Protein AF-A0A941MY83-F1 (afdb_monomer)

Mean predicted aligned error: 9.22 Å

Radius of gyration: 13.25 Å; Cα contacts (8 Å, |Δi|>4): 101; chains: 1; bounding box: 25×42×41 Å

Solvent-accessible surface area (backbone atoms only — not comparable to full-atom values): 4553 Å² total; per-residue (Å²): 138,85,83,80,85,77,79,71,46,75,45,33,28,74,39,35,46,68,56,51,51,61,71,43,62,91,56,89,49,46,70,77,45,77,44,67,70,53,96,51,19,17,36,37,35,25,64,40,57,74,70,37,37,53,52,52,50,57,73,50,68,75,43,56,45,77,75,69,74,93,77,86,80,137

Structure (mmCIF, N/CA/C/O backbone):
data_AF-A0A941MY83-F1
#
_entry.id   AF-A0A941MY83-F1
#
loop_
_atom_site.group_PDB
_atom_site.id
_atom_site.type_symbol
_atom_site.label_atom_id
_atom_site.label_alt_id
_atom_site.label_comp_id
_atom_site.label_asym_id
_atom_site.label_entity_id
_atom_site.label_seq_id
_atom_site.pdbx_PDB_ins_code
_atom_site.Cartn_x
_atom_site.Cartn_y
_atom_site.Cartn_z
_atom_site.occupancy
_atom_site.B_iso_or_equiv
_atom_site.auth_seq_id
_atom_site.auth_comp_id
_atom_site.auth_asym_id
_atom_site.auth_atom_id
_atom_site.pdbx_PDB_model_num
ATOM 1 N N . MET A 1 1 ? 15.069 1.623 -29.789 1.00 41.72 1 MET A N 1
ATOM 2 C CA . MET A 1 1 ? 14.058 1.380 -28.736 1.00 41.72 1 MET A CA 1
ATOM 3 C C . MET A 1 1 ? 14.730 1.569 -27.388 1.00 41.72 1 MET A C 1
ATOM 5 O O . MET A 1 1 ? 15.465 0.696 -26.951 1.00 41.72 1 MET A O 1
ATOM 9 N N . SER A 1 2 ? 14.565 2.741 -26.780 1.00 39.12 2 SER A N 1
ATOM 10 C CA . SER A 1 2 ? 15.231 3.089 -25.522 1.00 39.12 2 SER A CA 1
ATOM 11 C C . SER A 1 2 ? 14.325 2.697 -24.353 1.00 39.12 2 SER A C 1
ATOM 13 O O . SER A 1 2 ? 13.317 3.356 -24.109 1.00 39.12 2 SER A O 1
ATOM 15 N N . PHE A 1 3 ? 14.646 1.603 -23.659 1.00 41.66 3 PHE A N 1
ATOM 16 C CA . PHE A 1 3 ? 13.973 1.211 -22.419 1.00 41.66 3 PHE A CA 1
ATOM 17 C C . PHE A 1 3 ? 14.386 2.189 -21.309 1.00 41.66 3 PHE A C 1
ATOM 19 O O . PHE A 1 3 ? 15.514 2.136 -20.823 1.00 41.66 3 PHE A O 1
ATOM 26 N N . ARG A 1 4 ? 13.499 3.126 -20.941 1.00 44.91 4 ARG A N 1
ATOM 27 C CA . ARG A 1 4 ? 13.736 4.032 -19.807 1.00 44.91 4 ARG A CA 1
ATOM 28 C C . ARG A 1 4 ? 13.664 3.263 -18.487 1.00 44.91 4 ARG A C 1
ATOM 30 O O . ARG A 1 4 ? 12.760 2.467 -18.246 1.00 44.91 4 ARG A O 1
ATOM 37 N N . MET A 1 5 ? 14.662 3.529 -17.660 1.00 43.78 5 MET A N 1
ATOM 38 C CA . MET A 1 5 ? 14.998 2.863 -16.411 1.00 43.78 5 MET A CA 1
ATOM 39 C C . MET A 1 5 ? 14.129 3.413 -15.256 1.00 43.78 5 MET A C 1
ATOM 41 O O . MET A 1 5 ? 14.261 4.566 -14.870 1.00 43.78 5 MET A O 1
ATOM 45 N N . THR A 1 6 ? 13.209 2.572 -14.773 1.00 48.00 6 THR A N 1
ATOM 46 C CA . THR A 1 6 ? 12.583 2.477 -13.430 1.00 48.00 6 THR A CA 1
ATOM 47 C C . THR A 1 6 ? 12.241 3.753 -12.635 1.00 48.00 6 THR A C 1
ATOM 49 O O . THR A 1 6 ? 12.977 4.136 -11.724 1.00 48.00 6 THR A O 1
ATOM 52 N N . GLU A 1 7 ? 11.038 4.300 -12.824 1.00 55.56 7 GLU A N 1
ATOM 53 C CA . GLU A 1 7 ? 10.395 5.107 -11.774 1.00 55.56 7 GLU A CA 1
ATOM 54 C C . GLU A 1 7 ? 9.946 4.180 -10.633 1.00 55.56 7 GLU A C 1
ATOM 56 O O . GLU A 1 7 ? 9.064 3.335 -10.794 1.00 55.56 7 GLU A O 1
ATOM 61 N N . SER A 1 8 ? 10.606 4.288 -9.479 1.00 62.12 8 SER A N 1
ATOM 62 C CA . SER A 1 8 ? 10.145 3.651 -8.242 1.00 62.12 8 SER A CA 1
ATOM 63 C C . SER A 1 8 ? 9.058 4.536 -7.638 1.00 62.12 8 SER A 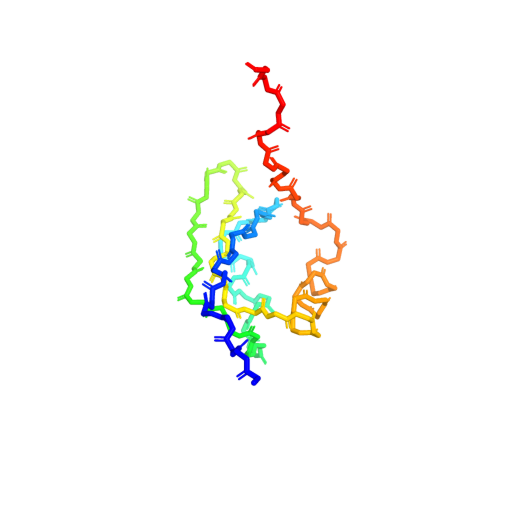C 1
ATOM 65 O O . SER A 1 8 ? 9.325 5.691 -7.319 1.00 62.12 8 SER A O 1
ATOM 67 N N . GLY A 1 9 ? 7.841 4.010 -7.515 1.00 73.31 9 GLY A N 1
ATOM 68 C CA . GLY A 1 9 ? 6.694 4.741 -6.984 1.00 73.31 9 GLY A CA 1
ATOM 69 C C . GLY A 1 9 ? 6.529 4.525 -5.483 1.00 73.31 9 GLY A C 1
ATOM 70 O O . GLY A 1 9 ? 6.727 3.416 -4.975 1.00 73.31 9 GLY A O 1
ATOM 71 N N . SER A 1 10 ? 6.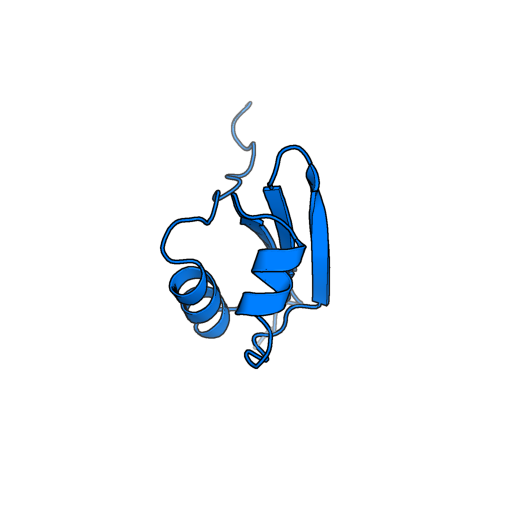137 5.586 -4.782 1.00 80.62 10 SER A N 1
ATOM 72 C CA . SER A 1 10 ? 5.714 5.531 -3.383 1.00 80.62 10 SER A CA 1
ATOM 73 C C . SER A 1 10 ? 4.202 5.699 -3.330 1.00 80.62 10 SER A C 1
ATOM 75 O O . SER A 1 10 ? 3.675 6.733 -3.736 1.00 80.62 10 SER A O 1
ATOM 77 N N . LEU A 1 11 ? 3.498 4.690 -2.828 1.00 81.69 11 LEU A N 1
ATOM 78 C CA . LEU A 1 11 ? 2.053 4.725 -2.655 1.00 81.69 11 LEU A CA 1
ATOM 79 C C . LEU A 1 11 ? 1.725 4.949 -1.181 1.00 81.69 11 LEU A C 1
ATOM 81 O O . LEU A 1 11 ? 2.087 4.124 -0.341 1.00 81.69 11 LEU A O 1
ATOM 85 N N . TYR A 1 12 ? 1.026 6.032 -0.862 1.00 83.81 12 TYR A N 1
ATOM 86 C CA . TYR A 1 12 ? 0.543 6.267 0.493 1.00 83.81 12 TYR A CA 1
ATOM 87 C C . TYR A 1 12 ? -0.836 5.646 0.646 1.00 83.81 12 TYR A C 1
ATOM 89 O O . TYR A 1 12 ? -1.683 5.728 -0.243 1.00 83.81 12 TYR A O 1
ATOM 97 N N . VAL A 1 13 ? -1.058 4.988 1.775 1.00 85.75 13 VAL A N 1
ATOM 98 C CA . VAL A 1 13 ? -2.346 4.392 2.105 1.00 85.75 13 VAL A CA 1
ATOM 99 C C . VAL A 1 13 ? -2.756 4.770 3.518 1.00 85.75 13 VAL A C 1
ATOM 101 O O . VAL A 1 13 ? -1.954 4.711 4.455 1.00 85.75 13 VAL A O 1
ATOM 104 N N . SER A 1 14 ? -4.036 5.096 3.678 1.00 87.62 14 SER A N 1
ATOM 105 C CA . SER A 1 14 ? -4.678 5.363 4.973 1.00 87.62 14 SER A CA 1
ATOM 106 C C . SER A 1 14 ? -5.006 4.065 5.716 1.00 87.62 14 SER A C 1
ATOM 108 O O . SER A 1 14 ? -6.120 3.866 6.191 1.00 87.62 14 SER A O 1
ATOM 110 N N . LEU A 1 15 ? -4.042 3.146 5.748 1.00 85.88 15 LEU A N 1
ATOM 111 C CA . LEU A 1 15 ? -4.115 1.859 6.426 1.00 85.88 15 LEU A CA 1
ATOM 112 C C . LEU A 1 15 ? -2.826 1.623 7.207 1.00 85.88 15 LEU A C 1
ATOM 114 O O . LEU A 1 15 ? -1.736 2.032 6.797 1.00 85.88 15 LEU A O 1
ATOM 118 N N . SER A 1 16 ? -2.936 0.896 8.315 1.00 87.88 16 SER A N 1
ATOM 119 C CA . SER A 1 16 ? -1.769 0.536 9.117 1.00 87.88 16 SER A CA 1
ATOM 120 C C . SER A 1 16 ? -0.854 -0.424 8.353 1.00 87.88 16 SER A C 1
ATOM 122 O O . SER A 1 16 ? -1.321 -1.322 7.650 1.00 87.88 16 SER A O 1
ATOM 124 N N . ALA A 1 17 ? 0.464 -0.315 8.551 1.00 85.69 17 ALA A N 1
ATOM 125 C CA . ALA A 1 17 ? 1.441 -1.175 7.873 1.00 85.69 17 ALA A CA 1
ATOM 126 C C . ALA A 1 17 ? 1.170 -2.682 8.081 1.00 85.69 17 ALA A C 1
ATOM 128 O O . ALA A 1 17 ? 1.410 -3.484 7.179 1.00 85.69 17 ALA A O 1
ATOM 129 N N . SER A 1 18 ? 0.626 -3.075 9.236 1.00 86.31 18 SER A N 1
ATOM 130 C CA . SER A 1 18 ? 0.213 -4.457 9.522 1.00 86.31 18 SER A CA 1
ATOM 131 C C . SER A 1 18 ? -0.963 -4.923 8.657 1.00 86.31 18 SER A C 1
ATOM 133 O O . SER A 1 18 ? -0.943 -6.042 8.146 1.00 86.31 18 SER A O 1
ATOM 135 N N . GLU A 1 19 ? -1.965 -4.067 8.448 1.00 86.62 19 GLU A N 1
ATOM 136 C CA . GLU A 1 19 ? -3.105 -4.343 7.563 1.00 86.62 19 GLU A CA 1
ATOM 137 C C . GLU A 1 19 ? -2.661 -4.438 6.110 1.00 86.62 19 GLU A C 1
ATOM 139 O O . GLU A 1 19 ? -3.021 -5.380 5.407 1.00 86.62 19 GLU A O 1
ATOM 144 N N . VAL A 1 20 ? -1.802 -3.512 5.691 1.00 86.00 20 VAL A N 1
ATOM 145 C CA . VAL A 1 20 ? -1.205 -3.494 4.356 1.00 86.00 20 VAL A CA 1
ATOM 146 C C . VAL A 1 20 ? -0.426 -4.778 4.091 1.00 86.00 20 VAL A C 1
ATOM 148 O O . VAL A 1 20 ? -0.648 -5.429 3.075 1.00 86.00 20 VAL A O 1
ATOM 151 N N . ARG A 1 21 ? 0.426 -5.210 5.029 1.00 84.56 21 ARG A N 1
ATOM 152 C CA . ARG A 1 21 ? 1.156 -6.486 4.935 1.00 84.56 21 ARG A CA 1
ATOM 153 C C . ARG A 1 21 ? 0.218 -7.684 4.878 1.00 84.56 21 ARG A C 1
ATOM 155 O O . ARG A 1 21 ? 0.459 -8.598 4.097 1.00 84.56 21 ARG A O 1
ATOM 162 N N . ARG A 1 22 ? -0.849 -7.690 5.682 1.00 86.88 22 ARG A N 1
ATOM 163 C CA . ARG A 1 22 ? -1.839 -8.775 5.691 1.00 86.88 22 ARG A CA 1
ATOM 164 C C . ARG A 1 22 ? -2.594 -8.860 4.366 1.00 86.88 22 ARG A C 1
ATOM 166 O O . ARG A 1 22 ? -2.823 -9.963 3.889 1.00 86.88 22 ARG A O 1
ATOM 173 N N . ARG A 1 23 ? -2.937 -7.716 3.771 1.00 83.06 23 ARG A N 1
ATOM 174 C CA . ARG A 1 23 ? -3.672 -7.616 2.502 1.00 83.06 23 ARG A CA 1
ATOM 175 C C . ARG A 1 23 ? -2.783 -7.874 1.287 1.00 83.06 23 ARG A C 1
ATOM 177 O O . ARG A 1 23 ? -3.250 -8.425 0.304 1.00 83.06 23 ARG A O 1
ATOM 184 N N . LEU A 1 24 ? -1.493 -7.543 1.375 1.00 81.94 24 LEU A N 1
ATOM 185 C CA . LEU A 1 24 ? -0.485 -7.891 0.367 1.00 81.94 24 LEU A CA 1
ATOM 186 C C . LEU A 1 24 ? 0.006 -9.336 0.472 1.00 81.94 24 LEU A C 1
ATOM 188 O O . LEU A 1 24 ? 0.653 -9.826 -0.453 1.00 81.94 24 LEU A O 1
ATOM 192 N N . LYS A 1 25 ? -0.279 -10.037 1.574 1.00 77.50 25 LYS A N 1
ATOM 193 C CA . LYS A 1 25 ? 0.104 -11.438 1.749 1.00 77.50 25 LYS A CA 1
ATOM 194 C C . LYS A 1 25 ? -0.601 -12.288 0.685 1.00 77.50 25 LYS A C 1
ATOM 196 O O . LYS A 1 25 ? -1.800 -12.516 0.771 1.00 77.50 25 LYS A O 1
ATOM 201 N N . GLY A 1 26 ? 0.159 -12.746 -0.310 1.00 76.31 26 GLY A N 1
ATOM 202 C CA . GLY A 1 26 ? -0.348 -13.501 -1.465 1.00 76.31 26 GLY A CA 1
ATOM 203 C C . GLY A 1 26 ? -0.374 -12.719 -2.784 1.00 76.31 26 GLY A C 1
ATOM 204 O O . GLY A 1 26 ? -0.603 -13.315 -3.831 1.00 76.31 26 GLY A O 1
ATOM 205 N N . HIS A 1 27 ? -0.069 -11.418 -2.767 1.00 70.50 27 HIS A N 1
ATOM 206 C CA . HIS A 1 27 ? -0.024 -10.570 -3.958 1.00 70.50 27 HIS A CA 1
ATOM 207 C C . HIS A 1 27 ? 1.413 -10.121 -4.260 1.00 70.50 27 HIS A C 1
ATOM 209 O O . HIS A 1 27 ? 1.932 -9.168 -3.683 1.00 70.50 27 HIS A O 1
ATOM 215 N N . GLY A 1 28 ? 2.067 -10.812 -5.196 1.00 66.75 28 GLY A N 1
ATOM 216 C CA . GLY A 1 28 ? 3.428 -10.518 -5.664 1.00 66.75 28 GLY A CA 1
ATOM 217 C C . GLY A 1 28 ? 3.497 -9.359 -6.662 1.00 66.75 28 GLY A C 1
ATOM 218 O O . GLY A 1 28 ? 4.022 -9.523 -7.755 1.00 66.75 28 GLY A O 1
ATOM 219 N N . LEU A 1 29 ? 2.953 -8.191 -6.316 1.00 71.25 29 LEU A N 1
ATOM 220 C CA . LEU A 1 29 ? 2.793 -7.056 -7.240 1.00 71.25 29 LEU A CA 1
ATOM 221 C C . LEU A 1 29 ? 4.052 -6.187 -7.413 1.00 71.25 29 LEU A C 1
ATOM 223 O O . LEU A 1 29 ? 3.954 -5.067 -7.898 1.00 71.25 29 LEU A O 1
ATOM 227 N N . GLY A 1 30 ? 5.236 -6.661 -7.016 1.00 73.38 30 GLY A N 1
ATOM 228 C CA . GLY A 1 30 ? 6.469 -5.862 -7.091 1.00 73.38 30 GLY A CA 1
ATOM 229 C C . GLY A 1 30 ? 6.591 -4.816 -5.978 1.00 73.38 30 GLY A C 1
ATOM 230 O O . GLY A 1 30 ? 7.126 -3.726 -6.186 1.00 73.38 30 GLY A O 1
ATOM 231 N N . VAL A 1 31 ? 6.078 -5.132 -4.787 1.00 80.44 31 VAL A N 1
ATOM 232 C CA . VAL A 1 31 ? 6.295 -4.326 -3.580 1.00 80.44 31 VAL A CA 1
ATOM 233 C C . VAL A 1 31 ? 7.703 -4.594 -3.052 1.00 80.44 31 VAL A C 1
ATOM 235 O O . VAL A 1 31 ? 8.053 -5.734 -2.756 1.00 80.44 31 VAL A O 1
ATOM 238 N N . ARG A 1 32 ? 8.512 -3.540 -2.925 1.00 83.06 32 ARG A N 1
ATOM 239 C CA . ARG A 1 32 ? 9.887 -3.610 -2.406 1.00 83.06 32 ARG A CA 1
ATOM 240 C C . ARG A 1 32 ? 9.926 -3.461 -0.895 1.00 83.06 32 ARG A C 1
ATOM 242 O O . ARG A 1 32 ? 10.684 -4.154 -0.223 1.00 83.06 32 ARG A O 1
ATOM 249 N N . ARG A 1 33 ? 9.149 -2.514 -0.368 1.00 83.31 33 ARG A N 1
ATOM 250 C CA . ARG A 1 33 ? 9.155 -2.177 1.056 1.00 83.31 33 ARG A CA 1
ATOM 251 C C . ARG A 1 33 ? 7.823 -1.569 1.470 1.00 83.31 33 ARG A C 1
ATOM 253 O O . ARG A 1 33 ? 7.195 -0.858 0.696 1.00 83.31 33 ARG A O 1
ATOM 260 N N . ILE A 1 34 ? 7.424 -1.838 2.709 1.00 86.25 34 ILE A N 1
ATOM 261 C CA . ILE A 1 34 ? 6.276 -1.206 3.358 1.00 86.25 34 ILE A CA 1
ATOM 262 C C . ILE A 1 34 ? 6.778 -0.569 4.651 1.00 86.25 34 ILE A C 1
ATOM 264 O O . ILE A 1 34 ? 7.305 -1.281 5.514 1.00 86.25 34 ILE A O 1
ATOM 268 N N . GLU A 1 35 ? 6.589 0.738 4.784 1.00 87.56 35 GLU A N 1
ATOM 269 C CA . GLU A 1 35 ? 6.924 1.525 5.972 1.00 87.56 35 GLU A CA 1
ATOM 270 C C . GLU A 1 35 ? 5.662 2.130 6.589 1.00 87.56 35 GLU A C 1
ATOM 272 O O . GLU A 1 35 ? 4.675 2.380 5.904 1.00 87.56 35 GLU A O 1
ATOM 277 N N . ALA A 1 36 ? 5.660 2.331 7.906 1.00 87.81 36 ALA A N 1
ATOM 278 C CA . ALA A 1 36 ? 4.563 3.007 8.589 1.00 87.81 36 ALA A CA 1
ATOM 279 C C . ALA A 1 36 ? 4.821 4.520 8.578 1.00 87.81 36 ALA A C 1
ATOM 281 O O . ALA A 1 36 ? 5.851 4.964 9.073 1.00 87.81 36 ALA A O 1
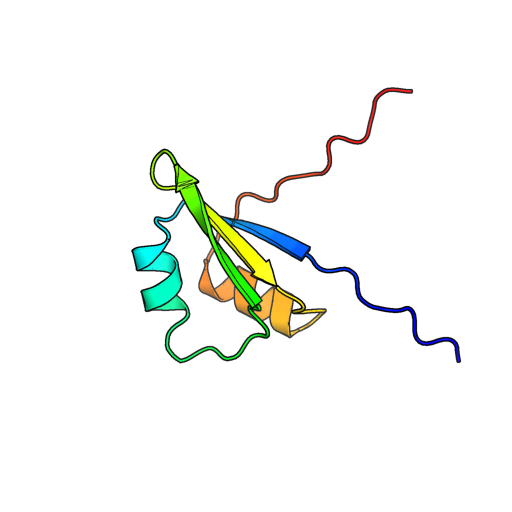ATOM 282 N N . ALA A 1 37 ? 3.876 5.304 8.058 1.00 82.56 37 ALA A N 1
ATOM 283 C CA . ALA A 1 37 ? 3.947 6.769 8.036 1.00 82.56 37 ALA A CA 1
ATOM 284 C C . ALA A 1 37 ? 3.404 7.423 9.325 1.00 82.56 37 ALA A C 1
ATOM 286 O O . ALA A 1 37 ? 3.373 8.645 9.438 1.00 82.56 37 ALA A O 1
ATOM 287 N N . GLY A 1 38 ? 2.968 6.621 10.303 1.00 79.75 38 GLY A N 1
ATOM 288 C CA . GLY A 1 38 ? 2.359 7.100 11.548 1.00 79.75 38 GLY A CA 1
ATOM 289 C C . GLY A 1 38 ? 0.863 7.410 11.410 1.00 79.75 38 GLY A C 1
ATOM 290 O O . GLY A 1 38 ? 0.322 7.467 10.310 1.00 79.75 38 GLY A O 1
ATOM 291 N N . LYS A 1 39 ? 0.161 7.548 12.547 1.00 81.56 39 LYS A N 1
ATOM 292 C CA . LYS A 1 39 ? -1.297 7.815 12.618 1.00 81.56 39 LYS A CA 1
ATOM 293 C C . LYS A 1 39 ? -2.169 6.844 11.793 1.00 81.56 39 LYS A C 1
ATOM 295 O O . LYS A 1 39 ? -3.146 7.256 11.179 1.00 81.56 39 LYS A O 1
ATOM 300 N N . GLY A 1 40 ? -1.808 5.558 11.762 1.00 84.25 40 GLY A N 1
ATOM 301 C CA . GLY A 1 40 ? -2.558 4.547 11.002 1.00 84.25 40 GLY A CA 1
ATOM 302 C C . GLY A 1 40 ? -2.379 4.640 9.484 1.00 84.25 40 GLY A C 1
ATOM 303 O O . GLY A 1 40 ? -3.221 4.142 8.747 1.00 84.25 40 GLY A O 1
ATOM 304 N N . ARG A 1 41 ? -1.296 5.274 9.020 1.00 87.12 41 ARG A N 1
ATOM 305 C CA . ARG A 1 41 ? -0.919 5.356 7.606 1.00 87.12 41 ARG A CA 1
ATOM 306 C C . ARG A 1 41 ? 0.316 4.516 7.310 1.00 87.12 41 ARG A C 1
ATOM 308 O O . ARG A 1 41 ? 1.172 4.307 8.180 1.00 87.12 41 ARG A O 1
ATOM 315 N N . ALA A 1 42 ? 0.446 4.086 6.064 1.00 88.25 42 ALA A N 1
ATOM 316 C CA . ALA A 1 42 ? 1.603 3.355 5.574 1.00 88.25 42 ALA A CA 1
ATOM 317 C C . ALA A 1 42 ? 2.015 3.827 4.180 1.00 88.25 42 ALA A C 1
ATOM 319 O O . ALA A 1 42 ? 1.194 4.290 3.392 1.00 88.25 42 ALA A O 1
ATOM 320 N N . VAL A 1 43 ? 3.302 3.685 3.888 1.00 86.19 43 VAL A N 1
ATOM 321 C CA . VAL A 1 43 ? 3.905 3.940 2.582 1.00 86.19 43 VAL A CA 1
ATOM 322 C C . VAL A 1 43 ? 4.346 2.615 1.996 1.00 86.19 43 VAL A C 1
ATOM 324 O O . VAL A 1 43 ? 5.032 1.823 2.645 1.00 86.19 43 VAL A O 1
ATOM 327 N N . ILE A 1 44 ? 3.958 2.375 0.755 1.00 85.75 44 ILE A N 1
ATOM 328 C CA . ILE A 1 44 ? 4.321 1.194 -0.010 1.00 85.75 44 ILE A CA 1
ATOM 329 C C . ILE A 1 44 ? 5.257 1.649 -1.119 1.00 85.75 44 ILE A C 1
ATOM 331 O O . ILE A 1 44 ? 4.840 2.296 -2.075 1.00 85.75 44 ILE A O 1
ATOM 335 N N . PHE A 1 45 ? 6.525 1.277 -1.008 1.00 85.12 45 PHE A N 1
ATOM 336 C CA . PHE A 1 45 ? 7.490 1.437 -2.084 1.00 85.12 45 PHE A CA 1
ATOM 337 C C . PHE A 1 45 ? 7.337 0.267 -3.046 1.00 85.12 45 PHE A C 1
ATOM 339 O O . PHE A 1 45 ? 7.555 -0.893 -2.670 1.00 85.12 45 PHE A O 1
ATOM 346 N N . HIS A 1 46 ? 6.977 0.558 -4.291 1.00 80.25 46 HIS A N 1
ATOM 347 C CA . HIS A 1 46 ? 6.789 -0.455 -5.317 1.00 80.25 46 HIS A CA 1
ATOM 348 C C . HIS A 1 46 ? 7.513 -0.094 -6.611 1.00 80.25 46 HIS A C 1
ATOM 350 O O . HIS A 1 46 ? 7.671 1.065 -6.983 1.00 80.25 46 HIS A O 1
ATOM 356 N N . THR A 1 47 ? 7.925 -1.132 -7.328 1.00 75.75 47 THR A N 1
ATOM 357 C CA . THR A 1 47 ? 8.396 -1.035 -8.717 1.00 75.75 47 THR A CA 1
ATOM 358 C C . THR A 1 47 ? 7.307 -1.472 -9.702 1.00 75.75 47 THR A C 1
ATOM 360 O O . THR A 1 47 ? 7.568 -1.671 -10.886 1.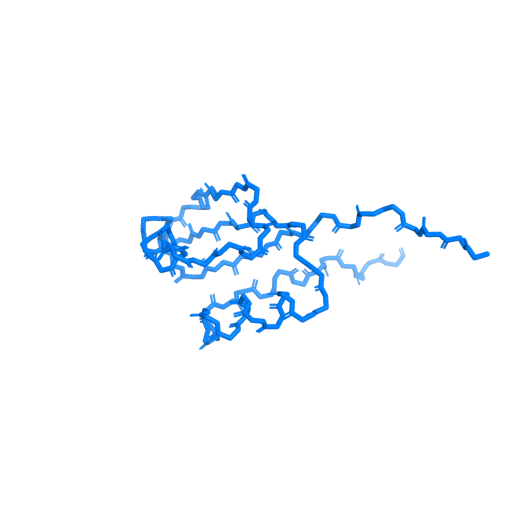00 75.75 47 THR A O 1
ATOM 363 N N . ALA A 1 48 ? 6.074 -1.638 -9.208 1.00 70.81 48 ALA A N 1
ATOM 364 C CA . ALA A 1 48 ? 4.903 -1.999 -9.993 1.00 70.81 48 ALA A CA 1
ATOM 365 C C . ALA A 1 48 ? 4.580 -0.913 -11.030 1.00 70.81 48 ALA A C 1
ATOM 367 O O . ALA A 1 48 ? 4.374 0.242 -10.662 1.00 70.81 48 ALA A O 1
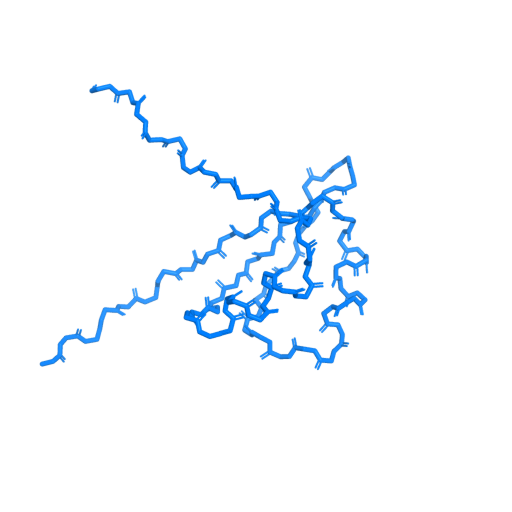ATOM 368 N N . THR A 1 49 ? 4.476 -1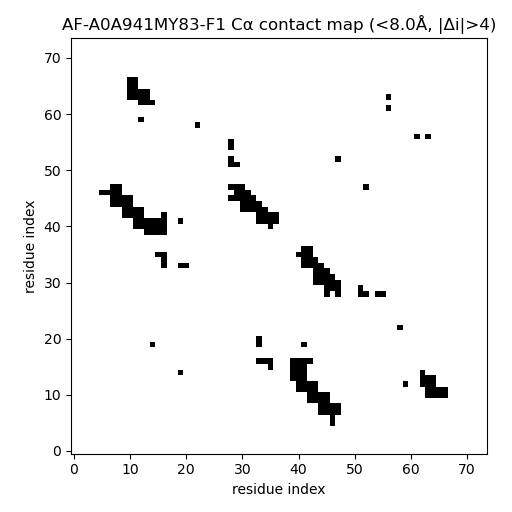.289 -12.305 1.00 70.81 49 THR A N 1
ATOM 369 C CA . THR A 1 49 ? 4.106 -0.390 -13.410 1.00 70.81 49 THR A CA 1
ATOM 370 C C . THR A 1 49 ? 2.884 -0.912 -14.166 1.00 70.81 49 THR A C 1
ATOM 372 O O . THR A 1 49 ? 2.578 -2.111 -14.160 1.00 70.81 49 THR A O 1
ATOM 375 N N . GLY A 1 50 ? 2.143 0.006 -14.796 1.00 74.75 50 GLY A N 1
ATOM 376 C CA . GLY A 1 50 ? 1.004 -0.303 -15.664 1.00 74.75 50 GLY A CA 1
ATOM 377 C C . GLY A 1 50 ? -0.068 -1.163 -14.985 1.00 74.75 50 GLY A C 1
ATOM 378 O O . GLY A 1 50 ? -0.793 -0.705 -14.102 1.00 74.75 50 GLY A O 1
ATOM 379 N N . ARG A 1 51 ? -0.175 -2.430 -15.407 1.00 73.12 51 ARG A N 1
ATOM 380 C CA . ARG A 1 51 ? -1.195 -3.376 -14.927 1.00 73.12 51 ARG A CA 1
ATOM 381 C C . ARG A 1 51 ? -1.038 -3.721 -13.444 1.00 73.12 51 ARG A C 1
ATOM 383 O O . ARG A 1 51 ? -2.047 -3.829 -12.753 1.00 73.12 51 ARG A O 1
ATOM 390 N N . HIS A 1 52 ? 0.195 -3.854 -12.951 1.00 76.81 52 HIS A N 1
ATOM 391 C CA . HIS A 1 52 ? 0.438 -4.188 -11.544 1.00 76.81 52 HIS A CA 1
ATOM 392 C C . HIS A 1 52 ? 0.087 -3.026 -10.616 1.00 76.81 52 HIS A C 1
ATOM 394 O O . HIS A 1 52 ? -0.463 -3.261 -9.546 1.00 76.81 52 HIS A O 1
ATOM 400 N N . LEU A 1 53 ? 0.325 -1.782 -11.051 1.00 74.25 53 LEU A N 1
ATOM 401 C CA . LEU A 1 53 ? -0.090 -0.591 -10.307 1.00 74.25 53 LEU A CA 1
ATOM 402 C C . LEU A 1 53 ? -1.615 -0.531 -10.201 1.00 74.25 53 LEU A C 1
ATOM 404 O O . LEU A 1 53 ? -2.13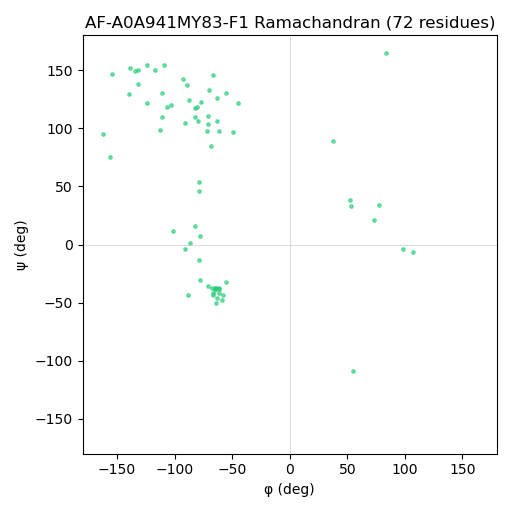7 -0.384 -9.105 1.00 74.25 53 LEU A O 1
ATOM 408 N N . ARG A 1 54 ? -2.338 -0.764 -11.305 1.00 77.44 54 ARG A N 1
ATOM 409 C CA . ARG A 1 54 ? -3.81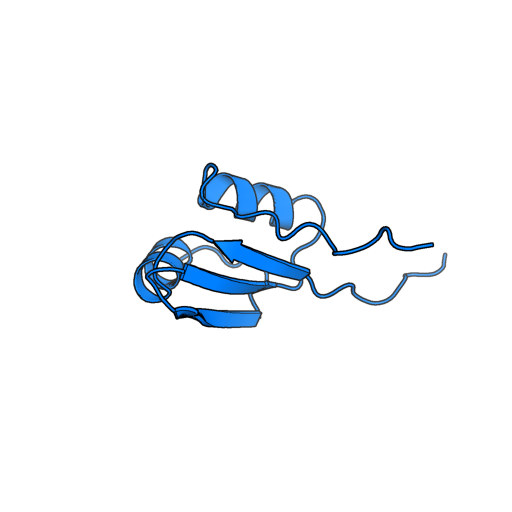0 -0.824 -11.272 1.00 77.44 54 ARG A CA 1
ATOM 410 C C . ARG A 1 54 ? -4.341 -1.937 -10.370 1.00 77.44 54 ARG A C 1
ATOM 412 O O . ARG A 1 54 ? -5.337 -1.739 -9.686 1.00 77.44 54 ARG A O 1
ATOM 419 N N . GLN A 1 55 ? -3.695 -3.103 -10.353 1.00 79.94 55 GLN A N 1
ATOM 420 C CA . GLN A 1 55 ? -4.062 -4.190 -9.439 1.00 79.94 55 GLN A CA 1
ATOM 421 C C . GLN A 1 55 ? -3.772 -3.839 -7.978 1.00 79.94 55 GLN A C 1
ATOM 423 O O . GLN A 1 55 ? -4.570 -4.181 -7.111 1.00 79.94 55 GLN A O 1
ATOM 428 N N . LEU A 1 56 ? -2.665 -3.139 -7.712 1.00 78.69 56 LEU A N 1
ATOM 429 C CA . LEU A 1 56 ? -2.308 -2.649 -6.383 1.00 78.69 56 LEU A CA 1
ATOM 430 C C . LEU A 1 56 ? -3.337 -1.618 -5.901 1.00 78.69 56 LEU A C 1
ATOM 432 O O . LEU A 1 56 ? -3.901 -1.776 -4.824 1.00 78.69 56 LEU A O 1
ATOM 436 N N . GLU A 1 57 ? -3.649 -0.616 -6.725 1.00 77.69 57 GLU A N 1
ATOM 437 C CA . GLU A 1 57 ? -4.686 0.381 -6.441 1.00 77.69 57 GLU A CA 1
ATOM 438 C C . GLU A 1 57 ? -6.052 -0.280 -6.205 1.00 77.69 57 GLU A C 1
ATOM 440 O O . GLU A 1 57 ? -6.735 0.051 -5.237 1.00 77.69 57 GLU A O 1
ATOM 445 N N . ALA A 1 58 ? -6.429 -1.262 -7.032 1.00 82.38 58 ALA A N 1
ATOM 446 C CA . ALA A 1 58 ? -7.678 -2.006 -6.874 1.00 82.38 58 ALA A CA 1
ATOM 447 C C . ALA A 1 58 ? -7.726 -2.819 -5.567 1.00 82.38 58 ALA A C 1
ATOM 449 O O . ALA A 1 58 ? -8.768 -2.877 -4.918 1.00 82.38 58 ALA A O 1
ATOM 450 N N . LEU A 1 59 ? -6.601 -3.402 -5.138 1.00 80.38 59 LEU A N 1
ATOM 451 C CA . LEU A 1 59 ? -6.480 -4.136 -3.870 1.00 80.38 59 LEU A CA 1
ATOM 452 C C . LEU A 1 59 ? -6.746 -3.261 -2.646 1.00 80.38 59 LEU A C 1
ATOM 454 O O . LEU A 1 59 ? -7.336 -3.721 -1.658 1.00 80.38 59 LEU A O 1
ATOM 458 N N . PHE A 1 60 ? -6.298 -2.009 -2.720 1.00 79.38 60 PHE A N 1
ATOM 459 C CA . PHE A 1 60 ? -6.499 -1.009 -1.678 1.00 79.38 60 PHE A CA 1
ATOM 460 C C . PHE A 1 60 ? -7.778 -0.186 -1.868 1.00 79.38 60 PHE A C 1
ATOM 462 O O . PHE A 1 60 ? -8.116 0.584 -0.976 1.00 79.38 60 PHE A O 1
ATOM 469 N N . GLY A 1 61 ? -8.520 -0.379 -2.964 1.00 70.06 61 GLY A N 1
ATOM 470 C CA . GLY A 1 61 ? -9.942 -0.038 -3.085 1.00 70.06 61 GLY A CA 1
ATOM 471 C C . GLY A 1 61 ? -10.324 1.402 -2.728 1.00 70.06 61 GLY A C 1
ATOM 472 O O . GLY A 1 61 ? -11.402 1.614 -2.187 1.00 70.06 61 GLY A O 1
ATOM 473 N N . GLY A 1 62 ? -9.450 2.382 -2.976 1.00 69.69 62 GLY A N 1
ATOM 474 C CA . GLY A 1 62 ? -9.703 3.796 -2.657 1.00 69.69 62 GLY A CA 1
ATOM 475 C C . GLY A 1 62 ? -9.084 4.304 -1.350 1.00 69.69 62 GLY A C 1
ATOM 476 O O . GLY A 1 62 ? -9.105 5.503 -1.106 1.00 69.69 62 GLY A O 1
ATOM 477 N N . HIS A 1 63 ? -8.436 3.448 -0.554 1.00 75.25 63 HIS A N 1
ATOM 478 C CA . HIS A 1 63 ? -7.616 3.872 0.596 1.00 75.25 63 HIS A CA 1
ATOM 479 C C . HIS A 1 63 ? -6.236 4.411 0.196 1.00 75.25 63 HIS A C 1
ATOM 481 O O . HIS A 1 63 ? -5.383 4.633 1.055 1.00 75.25 63 HIS A O 1
ATOM 487 N N . VAL A 1 64 ? -6.004 4.577 -1.105 1.00 74.94 64 VAL A N 1
ATOM 488 C CA . VAL A 1 64 ? -4.784 5.133 -1.674 1.00 74.94 64 VAL A CA 1
ATOM 489 C C . VAL A 1 64 ? -4.851 6.648 -1.548 1.00 74.94 64 VAL A C 1
ATOM 491 O O . VAL A 1 64 ? -5.572 7.311 -2.291 1.00 74.94 64 VAL A O 1
ATOM 494 N N . GLU A 1 65 ? -4.072 7.200 -0.625 1.00 69.56 65 GLU A N 1
ATOM 495 C CA . GLU A 1 65 ? -3.746 8.616 -0.665 1.00 69.56 65 GLU A CA 1
ATOM 496 C C . GLU A 1 65 ? -2.773 8.783 -1.833 1.00 69.56 65 GLU A C 1
ATOM 498 O O . GLU A 1 65 ? -1.581 8.485 -1.733 1.00 69.56 65 GLU A O 1
ATOM 503 N N . ARG A 1 66 ? -3.285 9.200 -2.999 1.00 61.69 66 ARG A N 1
ATOM 504 C CA . ARG A 1 66 ? -2.409 9.700 -4.059 1.00 61.69 66 ARG A CA 1
ATOM 505 C C . ARG A 1 66 ? -1.707 10.912 -3.476 1.00 61.69 66 ARG A C 1
ATOM 507 O O . ARG A 1 66 ? -2.288 11.992 -3.428 1.00 61.69 66 ARG A O 1
ATOM 514 N N . SER A 1 67 ? -0.482 10.713 -3.001 1.00 55.25 67 SER A N 1
ATOM 515 C CA . SER A 1 67 ? 0.415 11.806 -2.669 1.00 55.25 67 SER A CA 1
ATOM 516 C C . SER A 1 67 ? 0.768 12.451 -3.997 1.00 55.25 67 SER A C 1
ATOM 518 O O . SER A 1 67 ? 1.713 12.052 -4.672 1.00 55.25 67 SER A O 1
ATOM 520 N N . GLN A 1 68 ? -0.106 13.354 -4.434 1.00 49.50 68 GLN A N 1
ATOM 521 C CA . GLN A 1 68 ? 0.159 14.216 -5.562 1.00 49.50 68 GLN A CA 1
ATOM 522 C C . GLN A 1 68 ? 1.455 14.937 -5.239 1.00 49.50 68 GLN A C 1
ATOM 524 O O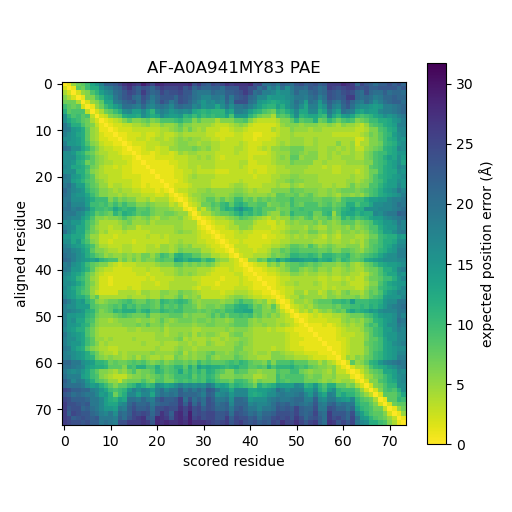 . GLN A 1 68 ? 1.642 15.439 -4.128 1.00 49.50 68 GLN A O 1
ATOM 529 N N . SER A 1 69 ? 2.362 14.911 -6.202 1.00 44.72 69 SER A N 1
ATOM 530 C CA . SER A 1 69 ? 3.521 15.769 -6.215 1.00 44.72 69 SER A CA 1
ATOM 531 C C . SER A 1 69 ? 3.079 17.181 -5.862 1.00 44.72 69 SER A C 1
ATOM 533 O O . SER A 1 69 ? 2.243 17.774 -6.541 1.00 44.72 69 SER A O 1
ATOM 535 N N . THR A 1 70 ? 3.668 17.712 -4.803 1.00 46.88 70 THR A N 1
ATOM 536 C CA . THR A 1 70 ? 4.020 19.119 -4.725 1.00 46.88 70 THR A CA 1
ATOM 537 C C . THR A 1 70 ? 4.758 19.456 -6.021 1.00 46.88 70 THR A C 1
ATOM 539 O O . THR A 1 70 ? 5.924 19.109 -6.185 1.00 46.88 70 THR A O 1
ATOM 542 N N . ALA A 1 71 ? 4.042 20.002 -6.993 1.00 55.97 71 ALA A N 1
ATOM 543 C CA . ALA A 1 71 ? 4.600 20.573 -8.206 1.00 55.97 71 ALA A CA 1
ATOM 544 C C . ALA A 1 71 ? 3.583 21.578 -8.748 1.00 55.97 71 ALA A C 1
ATOM 546 O O . ALA A 1 71 ? 2.845 21.263 -9.674 1.00 55.97 71 ALA A O 1
ATOM 547 N N . ASP A 1 72 ? 3.511 22.737 -8.093 1.00 45.69 72 ASP A N 1
ATOM 548 C CA . ASP A 1 72 ? 3.386 24.024 -8.779 1.00 45.69 72 ASP A CA 1
ATOM 549 C C . ASP A 1 72 ? 3.769 25.137 -7.786 1.00 45.69 72 ASP A C 1
ATOM 551 O O . ASP A 1 72 ? 2.968 25.542 -6.948 1.00 45.69 72 ASP A O 1
ATOM 555 N N . GLU A 1 73 ? 5.027 25.574 -7.810 1.00 48.62 73 GLU A N 1
ATOM 556 C CA . GLU A 1 73 ? 5.367 26.950 -7.436 1.00 48.62 73 GLU A CA 1
ATOM 557 C C . GLU A 1 73 ? 6.440 27.417 -8.448 1.00 48.62 73 GLU A C 1
ATOM 559 O O . GLU A 1 73 ? 7.338 26.622 -8.749 1.00 48.62 73 GLU A O 1
ATOM 564 N N . PRO A 1 74 ? 6.253 28.596 -9.078 1.00 63.22 74 PRO A N 1
ATOM 565 C CA . PRO A 1 74 ? 6.693 28.903 -10.448 1.00 63.22 74 PRO A CA 1
ATOM 566 C C . PRO A 1 74 ? 8.197 29.125 -10.649 1.00 63.22 74 PRO A C 1
ATOM 568 O O . PRO A 1 74 ? 8.885 29.567 -9.701 1.00 63.22 74 PRO A O 1
#

Sequence (74 aa):
MSFRMTESGSLYVSLSASEVRRRLKGHGLGVRRIEAAGKGRAVIFHTATGRHLRQLEALFGGHVERSQSTADEP

Secondary structure (DSSP, 8-state):
--------EEEEESS-HHHHHHHHTT--S-EEEEEEEETTEEEEEE---THHHHHHHHHHTT-EE---------

pLDDT: mean 73.14, std 14.17, range [39.12, 88.25]

Nearest PDB structures (foldseek):
  8jpu-assembly2_B  TM=7.669E-01  e=6.818E-02  Streptomyces fradiae
  8jpu-assembly4_D  TM=6.935E-01  e=2.203E-01  Streptomyces fradiae
  8in9-assembly1_A  TM=6.764E-01  e=3.476E-01  Streptomyces graminofaciens
  6iyo-assembly1_A  TM=7.154E-01  e=1.199E+00  Streptomyces albus subsp. albus
  2f1f-assembly1_A  TM=5.596E-01  e=9.858E-01  Escherichia coli

Foldseek 3Di:
DDDDDFDWDKWKFQAALVVVCVLCVVPPLAFPDKAGPDPRMIITTGSHDDPSVVVSCVSRPPRTPPPPDPDDDD